Protein AF-A0A550BZ30-F1 (afdb_monomer)

Nearest PDB structures (foldseek):
  5jbs-assembly1_B  TM=4.551E-01  e=7.049E+00  Brucella suis 1330
  8jmy-assembly1_B  TM=2.680E-01  e=3.507E+00  Mycobacterium tuberculosis

Sequence (151 aa):
MQATFLGNLKSFSHLWVDNRRHGAATATRGFSARFAYVDDRIPSQIDYLFEAQQCIPGVTGRVLRHSFALVSRFLSDQNVASLSLPWDLWATDLGVRTWRATALAPMEVVSVERLTGHFVLAPMTVTGLDLWITIAYDCEAPENDSMVDDM

Solvent-accessible surface area (backbone atoms only — not comparable to full-atom values): 8772 Å² total; per-residue (Å²): 136,85,84,80,84,84,56,50,77,44,80,41,39,55,51,76,51,94,94,38,71,44,14,7,51,79,24,87,88,4,42,93,34,14,38,29,19,39,75,93,66,42,53,25,38,28,48,40,32,38,38,42,37,33,71,47,87,95,42,89,91,47,68,50,76,48,56,33,28,36,31,28,36,61,41,84,42,72,77,55,73,69,54,89,51,89,57,65,86,41,20,83,83,55,43,41,48,77,33,46,50,94,43,58,42,79,74,43,83,42,54,46,86,45,57,42,72,36,41,47,79,44,81,49,72,56,100,87,42,57,30,29,37,37,34,52,64,54,74,70,70,81,68,83,76,74,79,78,77,88,125

Radius of gyration: 19.72 Å; Cα contacts (8 Å, |Δi|>4): 297; chains: 1; bounding box: 75×28×56 Å

Organism: NCBI:txid97359

pLDDT: mean 84.75, std 15.21, range [37.19, 98.12]

Structure (mmCIF, N/CA/C/O backbone):
data_AF-A0A550BZ30-F1
#
_entry.id   AF-A0A550BZ30-F1
#
loop_
_atom_site.group_PDB
_atom_site.id
_atom_site.type_symbol
_atom_site.label_atom_id
_atom_site.label_alt_id
_atom_site.label_comp_id
_atom_site.label_asym_id
_atom_site.label_entity_id
_atom_site.label_seq_id
_atom_site.pdbx_PDB_ins_code
_atom_site.Cartn_x
_atom_site.Cartn_y
_atom_site.Cartn_z
_atom_site.occupancy
_atom_site.B_iso_or_equiv
_atom_site.auth_seq_id
_atom_site.auth_comp_id
_atom_site.auth_asym_id
_atom_site.auth_atom_id
_atom_site.pdbx_PDB_model_num
ATOM 1 N N . MET A 1 1 ? 28.504 -10.570 -1.048 1.00 43.47 1 MET A N 1
ATOM 2 C CA . MET A 1 1 ? 28.737 -10.136 -2.441 1.00 43.47 1 MET A CA 1
ATOM 3 C C . MET A 1 1 ? 27.609 -9.179 -2.789 1.00 43.47 1 MET A C 1
ATOM 5 O O . MET A 1 1 ? 26.466 -9.609 -2.797 1.00 43.47 1 MET A O 1
ATOM 9 N N . GLN A 1 2 ? 27.886 -7.881 -2.906 1.00 50.34 2 GLN A N 1
ATOM 10 C CA . GLN A 1 2 ? 26.857 -6.868 -3.160 1.00 50.34 2 GLN A CA 1
ATOM 11 C C . GLN A 1 2 ? 26.745 -6.686 -4.676 1.00 50.34 2 GLN A C 1
ATOM 13 O O . GLN A 1 2 ? 27.725 -6.325 -5.321 1.00 50.34 2 GLN A O 1
ATOM 18 N N . ALA A 1 3 ? 25.592 -7.018 -5.254 1.00 63.25 3 ALA A N 1
ATOM 19 C CA . ALA A 1 3 ? 25.328 -6.760 -6.664 1.00 63.25 3 ALA A CA 1
ATOM 20 C C . ALA A 1 3 ? 24.942 -5.285 -6.829 1.00 63.25 3 ALA A C 1
ATOM 22 O O . ALA A 1 3 ? 24.020 -4.806 -6.169 1.00 63.25 3 ALA A O 1
ATOM 23 N N . THR A 1 4 ? 25.653 -4.562 -7.692 1.00 73.25 4 THR A N 1
ATOM 24 C CA . THR A 1 4 ? 25.352 -3.161 -8.004 1.00 73.25 4 THR A CA 1
ATOM 25 C C . THR A 1 4 ? 24.398 -3.108 -9.190 1.00 73.25 4 THR A C 1
ATOM 27 O O . THR A 1 4 ? 24.704 -3.634 -10.259 1.00 73.25 4 THR A O 1
ATOM 30 N N . PHE A 1 5 ? 23.245 -2.461 -9.019 1.00 75.56 5 PHE A N 1
ATOM 31 C CA . PHE A 1 5 ? 22.337 -2.188 -10.129 1.00 75.56 5 PHE A CA 1
ATOM 32 C C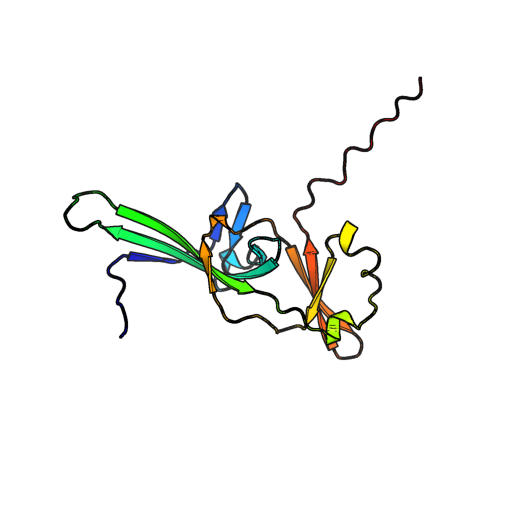 . PHE A 1 5 ? 22.949 -1.124 -11.052 1.00 75.56 5 PHE A C 1
ATOM 34 O O . PHE A 1 5 ? 23.198 0.005 -10.634 1.00 75.56 5 PHE A O 1
ATOM 41 N N . LEU A 1 6 ? 23.196 -1.494 -12.309 1.00 77.56 6 LEU A N 1
ATOM 42 C CA . LEU A 1 6 ? 23.676 -0.605 -13.368 1.00 77.56 6 LEU A CA 1
ATOM 43 C C . LEU A 1 6 ? 22.480 -0.141 -14.208 1.00 77.56 6 LEU A C 1
ATOM 45 O O . LEU A 1 6 ? 22.213 -0.662 -15.290 1.00 77.56 6 LEU A O 1
ATOM 49 N N . GLY A 1 7 ? 21.731 0.820 -13.678 1.00 84.19 7 GLY A N 1
ATOM 50 C CA . GLY A 1 7 ? 20.579 1.418 -14.343 1.00 84.19 7 GLY A CA 1
ATOM 51 C C . GLY A 1 7 ? 20.130 2.699 -13.649 1.00 84.19 7 GLY A C 1
ATOM 52 O O . GLY A 1 7 ? 20.728 3.131 -12.665 1.00 84.19 7 GLY A O 1
ATOM 53 N N . ASN A 1 8 ? 19.067 3.311 -14.163 1.00 89.62 8 ASN A N 1
ATOM 54 C CA . ASN A 1 8 ? 18.482 4.507 -13.565 1.00 89.62 8 ASN A CA 1
ATOM 55 C C . ASN A 1 8 ? 17.322 4.116 -12.654 1.00 89.62 8 ASN A C 1
ATOM 57 O O . ASN A 1 8 ? 16.485 3.298 -13.032 1.00 89.62 8 ASN A O 1
ATOM 61 N N . LEU A 1 9 ? 17.248 4.732 -11.478 1.00 92.75 9 LEU A N 1
ATOM 62 C CA . LEU A 1 9 ? 16.135 4.569 -10.551 1.00 92.75 9 LEU A CA 1
ATOM 63 C C . LEU A 1 9 ? 15.444 5.916 -10.367 1.00 92.75 9 LEU A C 1
ATOM 65 O O . LEU A 1 9 ? 16.084 6.903 -10.003 1.00 92.75 9 LEU A O 1
ATOM 69 N N . LYS A 1 10 ? 14.135 5.959 -10.604 1.00 94.94 10 LYS A N 1
ATOM 70 C CA . LYS A 1 10 ? 13.317 7.148 -10.370 1.00 94.94 10 LYS A CA 1
ATOM 71 C C . LYS A 1 10 ? 12.325 6.875 -9.251 1.00 94.94 10 LYS A C 1
ATOM 73 O O . LYS A 1 10 ? 11.590 5.897 -9.325 1.00 94.94 10 LYS A O 1
ATOM 78 N N . SER A 1 11 ? 12.287 7.742 -8.242 1.00 96.44 11 SER A N 1
ATOM 79 C CA . SER A 1 11 ? 11.267 7.702 -7.194 1.00 96.44 11 SER A CA 1
ATOM 80 C C . SER A 1 11 ? 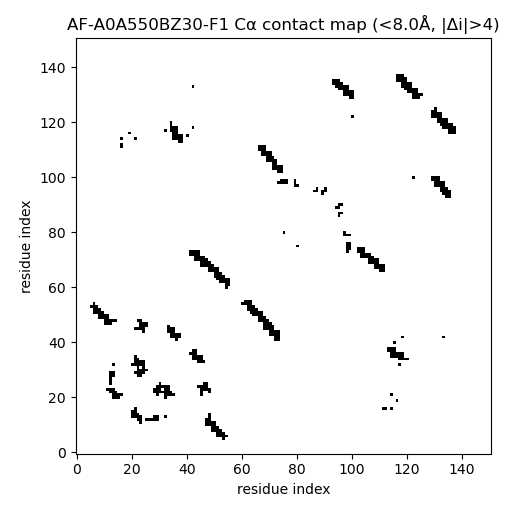10.022 8.485 -7.601 1.00 96.44 11 SER A C 1
ATOM 82 O O . SER A 1 11 ? 10.093 9.493 -8.312 1.00 96.44 11 SER A O 1
ATOM 84 N N . PHE A 1 12 ? 8.866 8.024 -7.133 1.00 97.06 12 PHE A N 1
ATOM 85 C CA . PHE A 1 12 ? 7.581 8.662 -7.382 1.00 97.06 12 PHE A CA 1
ATOM 86 C C . PHE A 1 12 ? 6.868 8.955 -6.070 1.00 97.06 12 PHE A C 1
ATOM 88 O O . PHE A 1 12 ? 6.904 8.170 -5.129 1.00 97.06 12 PHE A O 1
ATOM 95 N N . SER A 1 13 ? 6.171 10.091 -6.026 1.00 97.12 13 SER A N 1
ATOM 96 C CA . SER A 1 13 ? 5.250 10.362 -4.918 1.00 97.12 13 SER A CA 1
ATOM 97 C C . SER A 1 13 ? 3.985 9.515 -5.013 1.00 97.12 13 SER A C 1
ATOM 99 O O . SER A 1 13 ? 3.397 9.182 -3.994 1.00 97.12 13 SER A O 1
ATOM 101 N N . HIS A 1 14 ? 3.556 9.187 -6.230 1.00 97.00 14 HIS A N 1
ATOM 102 C CA . HIS A 1 14 ? 2.401 8.349 -6.511 1.00 97.00 14 HIS A CA 1
ATOM 103 C C . HIS A 1 14 ? 2.506 7.761 -7.920 1.00 97.00 14 HIS A C 1
ATOM 105 O O . HIS A 1 14 ? 3.186 8.327 -8.779 1.00 97.00 14 HIS A O 1
ATOM 111 N N . LEU A 1 15 ? 1.803 6.657 -8.144 1.00 95.81 15 LEU A N 1
ATOM 112 C CA . LEU A 1 15 ? 1.610 5.999 -9.431 1.00 95.81 15 LEU A CA 1
ATOM 113 C C . LEU A 1 15 ? 0.126 5.668 -9.612 1.00 95.81 15 LEU A C 1
ATOM 115 O O . LEU A 1 15 ? -0.618 5.578 -8.636 1.00 95.81 15 LEU A O 1
ATOM 119 N N . TRP A 1 16 ? -0.298 5.506 -10.862 1.00 94.81 16 TRP A N 1
ATOM 120 C CA . TRP A 1 16 ? -1.631 5.015 -11.197 1.00 94.81 16 TRP A CA 1
ATOM 121 C C . TRP A 1 16 ? -1.523 3.565 -11.665 1.00 94.81 16 TRP A C 1
ATOM 123 O O . TRP A 1 16 ? -0.754 3.284 -12.581 1.00 94.81 16 TRP A O 1
ATOM 133 N N . VAL A 1 17 ? -2.276 2.671 -11.031 1.00 91.56 17 VAL A N 1
ATOM 134 C CA . VAL A 1 17 ? -2.373 1.240 -11.358 1.00 91.56 17 VAL A CA 1
ATOM 135 C C . VAL A 1 17 ? -3.857 0.903 -11.397 1.00 91.56 17 VAL A C 1
ATOM 137 O O . VAL A 1 17 ? -4.582 1.292 -10.487 1.00 91.56 17 VAL A O 1
ATOM 140 N N . ASP A 1 18 ? -4.338 0.280 -12.473 1.00 88.69 18 ASP A N 1
ATOM 141 C CA . ASP A 1 18 ? -5.756 -0.080 -12.652 1.00 88.69 18 ASP A CA 1
ATOM 142 C C . ASP A 1 18 ? -6.736 1.055 -12.315 1.00 88.69 18 ASP A C 1
ATOM 144 O O . ASP A 1 18 ? -7.699 0.891 -11.562 1.00 88.69 18 ASP A O 1
ATOM 148 N N . ASN A 1 19 ? -6.444 2.245 -12.854 1.00 89.56 19 ASN A N 1
ATOM 149 C CA . ASN A 1 19 ? -7.199 3.484 -12.644 1.00 89.56 19 ASN A CA 1
ATOM 150 C C . ASN A 1 19 ? -7.317 3.928 -11.168 1.00 89.56 19 ASN A C 1
ATOM 152 O O . ASN A 1 19 ? -8.170 4.744 -10.819 1.00 89.56 19 ASN A O 1
ATOM 156 N N . ARG A 1 20 ? -6.441 3.425 -10.293 1.00 91.94 20 ARG A N 1
ATOM 157 C CA . ARG A 1 20 ? -6.341 3.800 -8.880 1.00 91.94 20 ARG A CA 1
ATOM 158 C C . ARG A 1 20 ? -4.996 4.451 -8.607 1.00 91.94 20 ARG A C 1
ATOM 160 O O . ARG A 1 20 ? -3.954 4.018 -9.093 1.00 91.94 20 ARG A O 1
ATOM 167 N N . ARG A 1 21 ? -5.014 5.519 -7.818 1.00 95.19 21 ARG A N 1
ATOM 168 C CA . ARG A 1 21 ? -3.802 6.227 -7.411 1.00 95.19 21 ARG A CA 1
ATOM 169 C C . ARG A 1 21 ? -3.236 5.577 -6.159 1.00 95.19 21 ARG A C 1
ATOM 171 O O . ARG A 1 21 ? -3.866 5.674 -5.120 1.00 95.19 21 ARG A O 1
ATOM 178 N N . HIS A 1 22 ? -2.026 5.045 -6.245 1.00 96.62 22 HIS A N 1
ATOM 179 C CA . HIS A 1 22 ? -1.249 4.552 -5.111 1.00 96.62 22 HIS A CA 1
ATOM 180 C C . HIS A 1 22 ? -0.136 5.542 -4.780 1.00 96.62 22 HIS A C 1
ATOM 182 O O . HIS A 1 22 ? 0.545 6.043 -5.674 1.00 96.62 22 HIS A O 1
ATOM 188 N N . GLY A 1 23 ? 0.043 5.865 -3.505 1.00 97.00 23 GLY A N 1
ATOM 189 C CA . GLY A 1 23 ? 0.975 6.887 -3.040 1.00 97.00 23 GLY A CA 1
ATOM 190 C C . GLY A 1 23 ? 2.062 6.334 -2.130 1.00 97.00 23 GLY A C 1
ATOM 191 O O . GLY A 1 23 ? 1.863 5.342 -1.448 1.00 97.00 23 GLY A O 1
ATOM 192 N N . ALA A 1 24 ? 3.219 6.990 -2.100 1.00 97.81 24 ALA A N 1
ATOM 193 C CA . ALA A 1 24 ? 4.290 6.657 -1.167 1.00 97.81 24 ALA A CA 1
ATOM 194 C C . ALA A 1 24 ? 4.094 7.399 0.166 1.00 97.81 24 ALA A C 1
ATOM 196 O O . ALA A 1 24 ? 3.908 8.621 0.176 1.00 97.81 24 ALA A O 1
ATOM 197 N N . ALA A 1 25 ? 4.193 6.687 1.290 1.00 96.75 25 ALA A N 1
ATOM 198 C CA . ALA A 1 25 ? 4.098 7.237 2.643 1.00 96.75 25 ALA A CA 1
ATOM 199 C C . ALA A 1 25 ? 5.167 8.301 2.914 1.00 96.75 25 ALA A C 1
ATOM 201 O O . ALA A 1 25 ? 4.928 9.270 3.630 1.00 96.75 25 ALA A O 1
ATOM 202 N N . THR A 1 26 ? 6.338 8.146 2.302 1.00 95.56 26 THR A N 1
ATOM 203 C CA . THR A 1 26 ? 7.474 9.059 2.462 1.00 95.56 26 THR A CA 1
ATOM 204 C C . THR A 1 26 ? 7.365 10.339 1.633 1.00 95.56 26 THR A C 1
ATOM 206 O O . THR A 1 26 ? 8.185 11.242 1.785 1.00 95.56 26 THR A O 1
ATOM 209 N N . ALA A 1 27 ? 6.346 10.462 0.777 1.00 94.81 27 ALA A N 1
ATOM 210 C CA . ALA A 1 27 ? 6.137 11.634 -0.060 1.00 94.81 27 ALA A CA 1
ATOM 211 C C . ALA A 1 27 ? 4.883 12.408 0.361 1.00 94.81 27 ALA A C 1
ATOM 213 O O . ALA A 1 27 ? 3.782 11.863 0.386 1.00 94.81 27 ALA A O 1
ATOM 214 N N . THR A 1 28 ? 4.998 13.727 0.552 1.00 92.69 28 THR A N 1
ATOM 215 C CA . THR A 1 28 ? 3.861 14.595 0.921 1.00 92.69 28 THR A CA 1
ATOM 216 C C . THR A 1 28 ? 2.676 14.457 -0.040 1.00 92.69 28 THR A C 1
ATOM 218 O O . THR A 1 28 ? 1.529 14.388 0.385 1.00 92.69 28 THR A O 1
ATOM 221 N N . ARG A 1 29 ? 2.945 14.361 -1.351 1.00 92.19 29 ARG A N 1
ATOM 222 C CA . ARG A 1 29 ? 1.906 14.184 -2.381 1.00 92.19 29 ARG A CA 1
ATOM 223 C C . ARG A 1 29 ? 1.393 12.743 -2.497 1.00 92.19 29 ARG A C 1
ATOM 225 O O . ARG A 1 29 ? 0.400 12.527 -3.178 1.00 92.19 29 ARG A O 1
ATOM 2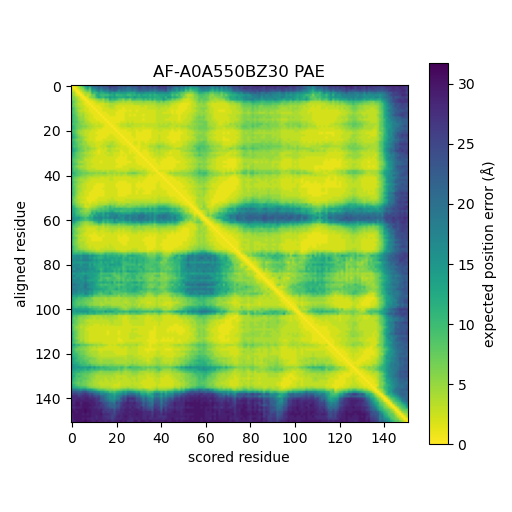32 N N . GLY A 1 30 ? 2.063 11.765 -1.896 1.00 92.94 30 GLY A N 1
ATOM 233 C CA . GLY A 1 30 ? 1.646 10.359 -1.868 1.00 92.94 30 GLY A CA 1
ATOM 234 C C . GLY A 1 30 ? 0.886 9.969 -0.608 1.00 92.94 30 GLY A C 1
ATOM 235 O O . GLY A 1 30 ? 0.108 9.021 -0.621 1.00 92.94 30 GLY A O 1
ATOM 236 N N . PHE A 1 31 ? 1.075 10.732 0.467 1.00 93.56 31 PHE A N 1
ATOM 237 C CA . PHE A 1 31 ? 0.701 10.344 1.820 1.00 93.56 31 PHE A CA 1
ATOM 238 C C . PHE A 1 31 ? -0.758 9.901 1.981 1.00 93.56 31 PHE A C 1
ATOM 240 O O . PHE A 1 31 ? -1.019 8.944 2.705 1.00 93.56 31 PHE A O 1
ATOM 247 N N . SER A 1 32 ? -1.710 10.557 1.313 1.00 93.25 32 SER A N 1
ATOM 248 C CA . SER A 1 32 ? -3.141 10.243 1.438 1.00 93.25 32 SER A CA 1
ATOM 249 C C . SER A 1 32 ? -3.558 8.926 0.776 1.00 93.25 32 SER A C 1
ATOM 251 O O . SER A 1 32 ? -4.633 8.427 1.075 1.00 93.25 32 SER A O 1
ATOM 253 N N . ALA A 1 33 ? -2.736 8.370 -0.116 1.00 94.81 33 ALA A N 1
ATOM 254 C CA . ALA A 1 33 ? -3.021 7.148 -0.872 1.00 94.81 33 ALA A CA 1
ATOM 255 C C . ALA A 1 33 ? -2.006 6.032 -0.564 1.00 94.81 33 ALA A C 1
ATOM 257 O O . ALA A 1 33 ? -1.694 5.201 -1.411 1.00 94.81 33 ALA A O 1
ATOM 258 N N . ARG A 1 34 ? -1.426 6.054 0.642 1.00 96.69 34 ARG A N 1
ATOM 259 C CA . ARG A 1 34 ? -0.323 5.162 1.035 1.00 96.69 34 ARG A CA 1
ATOM 260 C C . ARG A 1 34 ? -0.741 3.771 1.498 1.00 96.69 34 ARG A C 1
ATOM 262 O O . ARG A 1 34 ? 0.126 2.947 1.760 1.00 96.69 34 ARG A O 1
ATOM 269 N N . PHE A 1 35 ? -2.034 3.529 1.667 1.00 96.69 35 PHE A N 1
ATOM 270 C CA . PHE A 1 35 ? -2.560 2.278 2.199 1.00 96.69 35 PHE A CA 1
ATOM 271 C C . PHE A 1 35 ? -3.293 1.523 1.105 1.00 96.69 35 PHE A C 1
ATOM 273 O O . PHE A 1 35 ? -4.2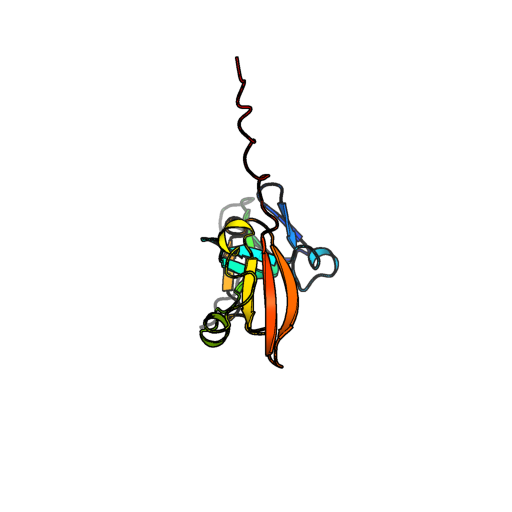70 2.021 0.550 1.00 96.69 35 PHE A O 1
ATOM 280 N N . ALA A 1 36 ? -2.800 0.331 0.802 1.00 95.94 36 ALA A N 1
ATOM 281 C CA . ALA A 1 36 ? -3.336 -0.526 -0.239 1.00 95.94 36 ALA A CA 1
ATOM 282 C C . ALA A 1 36 ? -3.208 -1.984 0.181 1.00 95.94 36 ALA A C 1
ATOM 284 O O . ALA A 1 36 ? -2.420 -2.335 1.066 1.00 95.94 36 ALA A O 1
ATOM 285 N N . TYR A 1 37 ? -3.978 -2.839 -0.467 1.00 95.50 37 TYR A N 1
ATOM 286 C CA . TYR A 1 37 ? -3.816 -4.264 -0.311 1.00 95.50 37 TYR A CA 1
ATOM 287 C C . TYR A 1 37 ? -2.761 -4.810 -1.275 1.00 95.50 37 TYR A C 1
ATOM 289 O O . TYR A 1 37 ? -2.513 -4.249 -2.341 1.00 95.50 37 TYR A O 1
ATOM 297 N N . VAL A 1 38 ? -2.131 -5.911 -0.878 1.00 94.88 38 VAL A N 1
ATOM 298 C CA . VAL A 1 38 ? -1.176 -6.670 -1.690 1.00 94.88 38 VAL A CA 1
ATOM 299 C C . VAL A 1 38 ? -1.643 -8.123 -1.738 1.00 94.88 38 VAL A C 1
ATOM 301 O O . VAL A 1 38 ? -2.010 -8.675 -0.698 1.00 94.88 38 VAL A O 1
ATOM 304 N N . ASP A 1 39 ? -1.608 -8.740 -2.922 1.00 90.62 39 ASP A N 1
ATOM 305 C CA . ASP A 1 39 ? -2.015 -10.138 -3.155 1.00 90.62 39 ASP A CA 1
ATOM 306 C C . ASP A 1 39 ? -3.444 -10.439 -2.652 1.00 90.62 39 ASP A C 1
ATOM 308 O O . ASP A 1 39 ? -4.383 -9.738 -3.030 1.00 90.62 39 ASP A O 1
ATOM 312 N N . ASP A 1 40 ? -3.598 -11.443 -1.775 1.00 87.06 40 ASP A N 1
ATOM 313 C CA . ASP A 1 40 ? -4.832 -11.920 -1.128 1.00 87.06 40 ASP A CA 1
ATOM 314 C C . ASP A 1 40 ? -5.398 -10.918 -0.106 1.00 87.06 40 ASP A C 1
ATOM 316 O O . ASP A 1 40 ? -5.714 -11.241 1.042 1.00 87.06 40 ASP A O 1
ATOM 320 N N . ARG A 1 41 ? -5.496 -9.656 -0.515 1.00 89.31 41 ARG A N 1
ATOM 321 C CA . ARG A 1 41 ? -5.997 -8.539 0.279 1.00 89.31 41 ARG A CA 1
ATOM 322 C C . ARG A 1 41 ? -5.242 -8.318 1.594 1.00 89.31 41 ARG A C 1
ATOM 324 O O . ARG A 1 41 ? -5.842 -8.003 2.625 1.00 89.31 41 ARG A O 1
ATOM 331 N N . ILE A 1 42 ? -3.916 -8.456 1.580 1.00 92.00 42 ILE A N 1
ATOM 332 C CA . ILE A 1 42 ? -3.098 -8.245 2.779 1.00 92.00 42 ILE A CA 1
ATOM 333 C C . ILE A 1 42 ? -2.829 -6.742 2.944 1.00 92.00 42 ILE A C 1
ATOM 335 O O . ILE A 1 42 ? -2.186 -6.142 2.074 1.00 92.00 42 ILE A O 1
ATOM 339 N N . PRO A 1 43 ? -3.324 -6.098 4.021 1.00 94.25 43 PRO A N 1
ATOM 340 C CA . PRO A 1 43 ? -3.189 -4.658 4.174 1.00 94.25 43 PRO A CA 1
ATOM 341 C C . PRO A 1 43 ? -1.732 -4.281 4.379 1.00 94.25 43 PRO A C 1
ATOM 343 O O . PRO A 1 43 ? -1.011 -4.880 5.182 1.00 94.25 43 PRO A O 1
ATOM 346 N N . SER A 1 44 ? -1.306 -3.280 3.622 1.00 95.94 44 SER A N 1
ATOM 347 C CA . SER A 1 44 ? 0.081 -2.857 3.552 1.00 95.94 44 SER A CA 1
ATOM 348 C C . SER A 1 44 ? 0.175 -1.339 3.472 1.00 95.94 44 SER A C 1
ATOM 350 O O . SER A 1 44 ? -0.688 -0.661 2.908 1.00 95.94 44 SER A O 1
ATOM 352 N N . GLN A 1 45 ? 1.248 -0.798 4.037 1.00 97.38 45 GLN A N 1
ATOM 353 C CA . GLN A 1 45 ? 1.672 0.567 3.765 1.00 97.38 45 GLN A CA 1
ATOM 354 C C . GLN A 1 45 ? 2.666 0.553 2.604 1.00 97.38 45 GLN A C 1
ATOM 356 O O . GLN A 1 45 ? 3.607 -0.234 2.597 1.00 97.38 45 GLN A O 1
ATOM 361 N N . ILE A 1 46 ? 2.473 1.443 1.639 1.00 98.12 46 ILE A N 1
ATOM 362 C CA . ILE A 1 46 ? 3.418 1.709 0.560 1.00 98.12 46 ILE A CA 1
ATOM 363 C C . ILE A 1 46 ? 4.405 2.752 1.066 1.00 98.12 46 ILE A C 1
ATOM 365 O O . ILE A 1 46 ? 4.061 3.925 1.205 1.00 98.12 46 ILE A O 1
ATOM 369 N N . ASP A 1 47 ? 5.639 2.350 1.333 1.00 97.81 47 ASP A N 1
ATOM 370 C CA . ASP A 1 47 ? 6.660 3.250 1.864 1.00 97.81 47 ASP A CA 1
ATOM 371 C C . ASP A 1 47 ? 7.331 4.049 0.748 1.00 97.81 47 ASP A C 1
ATOM 373 O O . ASP A 1 47 ? 7.509 5.269 0.859 1.00 97.81 47 ASP A O 1
ATOM 377 N N . TYR A 1 48 ? 7.642 3.366 -0.359 1.00 98.00 48 TYR A N 1
ATOM 378 C CA . TYR A 1 48 ? 8.298 3.942 -1.529 1.00 98.00 48 TYR A CA 1
ATOM 379 C C . TYR A 1 48 ? 7.736 3.383 -2.834 1.00 98.00 48 TYR A C 1
ATOM 381 O O . TYR A 1 48 ? 7.329 2.226 -2.913 1.00 98.00 48 TYR A O 1
ATOM 389 N N . LEU A 1 49 ? 7.786 4.205 -3.881 1.00 98.00 49 LEU A N 1
ATOM 390 C CA . LEU A 1 49 ? 7.439 3.833 -5.250 1.00 98.00 49 LEU A CA 1
ATOM 391 C C . LEU A 1 49 ? 8.604 4.169 -6.172 1.00 98.00 49 LEU A C 1
ATOM 393 O O . LEU A 1 49 ? 9.113 5.296 -6.144 1.00 98.00 49 LEU A O 1
ATOM 397 N N . PHE A 1 50 ? 8.990 3.213 -7.011 1.00 97.31 50 PHE A N 1
ATOM 398 C CA . PHE A 1 50 ? 10.107 3.357 -7.931 1.00 97.31 50 PHE A CA 1
ATOM 399 C C . PHE A 1 50 ? 9.775 2.871 -9.342 1.00 97.31 50 PHE A C 1
ATOM 401 O O . PHE A 1 50 ? 8.955 1.979 -9.537 1.00 97.31 50 PHE A O 1
ATOM 408 N N . GLU A 1 51 ? 10.475 3.433 -10.326 1.00 96.19 51 GLU A N 1
ATOM 409 C CA . GLU A 1 51 ? 10.659 2.845 -11.653 1.00 96.19 51 GLU A CA 1
ATOM 410 C C . GLU A 1 51 ? 12.158 2.637 -11.872 1.00 96.19 51 GLU A C 1
ATOM 412 O O . GLU A 1 51 ? 12.936 3.598 -11.859 1.00 96.19 51 GLU A O 1
ATOM 417 N N . ALA A 1 52 ? 12.561 1.384 -12.064 1.00 94.25 52 ALA A N 1
ATOM 418 C CA . ALA A 1 52 ? 13.887 1.037 -12.546 1.00 94.25 52 ALA A CA 1
ATOM 419 C C . ALA A 1 52 ? 13.891 1.029 -14.074 1.00 94.25 52 ALA A C 1
ATOM 421 O O . ALA A 1 52 ? 12.995 0.474 -14.711 1.00 94.25 52 ALA A O 1
ATOM 422 N N . GLN A 1 53 ? 14.930 1.620 -14.653 1.00 92.88 53 GLN A N 1
ATOM 423 C CA . GLN A 1 53 ? 15.193 1.609 -16.082 1.00 92.88 53 GLN A CA 1
ATOM 424 C C . GLN A 1 53 ? 16.565 1.001 -16.342 1.00 92.88 53 GLN A C 1
ATOM 426 O O . GLN A 1 53 ? 17.569 1.464 -15.797 1.00 92.88 53 GLN A O 1
ATOM 431 N N . GLN A 1 54 ? 16.615 -0.007 -17.205 1.00 89.06 54 GLN A N 1
ATOM 432 C CA . GLN A 1 54 ? 17.854 -0.682 -17.567 1.00 89.06 54 GLN A CA 1
ATOM 433 C C . GLN A 1 54 ? 17.992 -0.756 -19.086 1.00 89.06 54 GLN A C 1
ATOM 435 O O . GLN A 1 54 ? 17.112 -1.262 -19.782 1.00 89.06 54 GLN A O 1
ATOM 440 N N . CYS A 1 55 ? 19.115 -0.267 -19.607 1.00 84.75 5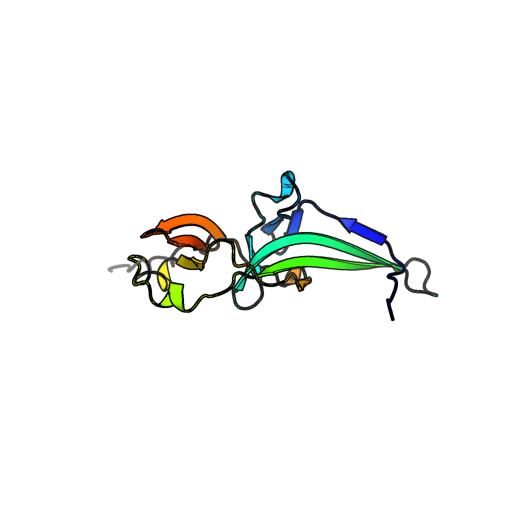5 CYS A N 1
ATOM 441 C CA . CYS A 1 55 ? 19.483 -0.487 -21.002 1.00 84.75 55 CYS A CA 1
ATOM 442 C C . CYS A 1 55 ? 19.922 -1.940 -21.182 1.00 84.75 55 CYS A C 1
ATOM 444 O O . CYS A 1 55 ? 20.708 -2.451 -20.383 1.00 84.75 55 CYS A O 1
ATOM 446 N N . ILE A 1 56 ? 19.449 -2.599 -22.237 1.00 81.56 56 ILE A N 1
ATOM 447 C CA . ILE A 1 56 ? 19.893 -3.958 -22.557 1.00 81.56 56 ILE A CA 1
ATOM 448 C C . ILE A 1 56 ? 21.268 -3.869 -23.238 1.00 81.56 56 ILE A C 1
ATOM 450 O O . ILE A 1 56 ? 21.371 -3.249 -24.302 1.00 81.56 56 ILE A O 1
ATOM 454 N N . PRO A 1 57 ? 22.331 -4.474 -22.669 1.00 78.06 57 PRO A N 1
ATOM 455 C CA . PRO A 1 57 ? 23.643 -4.478 -23.303 1.00 78.06 57 PRO A CA 1
ATOM 456 C C . PRO A 1 57 ? 23.569 -5.075 -24.713 1.00 78.06 57 PRO A C 1
ATOM 458 O O . PRO A 1 57 ? 22.980 -6.133 -24.916 1.00 78.06 57 PRO A O 1
ATOM 461 N N . GLY A 1 58 ? 24.155 -4.389 -25.695 1.00 76.88 58 GLY A N 1
ATOM 462 C CA . GLY A 1 58 ? 24.190 -4.852 -27.087 1.00 76.88 58 GLY A CA 1
ATOM 463 C C . GLY A 1 58 ? 22.921 -4.594 -27.909 1.00 76.88 58 GLY A C 1
ATOM 464 O O . GLY A 1 58 ? 22.921 -4.900 -29.097 1.00 76.88 58 GLY A O 1
ATOM 465 N N . VAL A 1 59 ? 21.866 -3.998 -27.334 1.00 78.56 59 VAL A N 1
ATOM 466 C CA . VAL A 1 59 ? 20.652 -3.613 -28.075 1.00 78.56 59 VAL A CA 1
ATOM 467 C C . VAL A 1 59 ? 20.421 -2.108 -27.951 1.00 78.56 59 VAL A C 1
ATOM 469 O O . VAL A 1 59 ? 19.835 -1.619 -26.984 1.00 78.56 59 VAL A O 1
ATOM 472 N N . THR A 1 60 ? 20.880 -1.356 -28.950 1.00 76.00 60 THR A N 1
ATOM 473 C CA . THR A 1 60 ? 20.717 0.101 -28.999 1.00 76.00 60 THR A CA 1
ATOM 474 C C . THR A 1 60 ? 19.233 0.476 -28.995 1.00 76.00 60 THR A C 1
ATOM 476 O O . THR A 1 60 ? 18.455 -0.019 -29.806 1.00 76.00 60 THR A O 1
ATOM 479 N N . GLY A 1 61 ? 18.836 1.360 -28.076 1.00 73.19 61 GLY A N 1
ATOM 480 C CA . GLY A 1 61 ? 17.480 1.913 -28.007 1.00 73.19 61 GLY A CA 1
ATOM 481 C C . GLY A 1 61 ? 16.446 1.081 -27.238 1.00 73.19 61 GLY A C 1
ATOM 482 O O . GLY A 1 61 ? 15.329 1.561 -27.056 1.00 73.19 61 GLY A O 1
ATOM 483 N N . ARG A 1 62 ? 16.783 -0.118 -26.731 1.00 81.50 62 ARG A N 1
ATOM 484 C CA . ARG A 1 62 ? 15.848 -0.925 -25.924 1.00 81.50 62 ARG A CA 1
ATOM 485 C C . ARG A 1 62 ? 16.111 -0.750 -24.425 1.00 81.50 62 ARG A C 1
ATOM 487 O O . ARG A 1 62 ? 17.136 -1.186 -23.904 1.00 81.50 62 ARG A O 1
ATOM 494 N N . VAL A 1 63 ? 15.154 -0.124 -23.739 1.00 86.25 63 VAL A N 1
ATOM 495 C CA . VAL A 1 63 ? 15.171 0.114 -22.287 1.00 86.25 63 VAL A CA 1
ATOM 496 C C . VAL A 1 63 ? 14.078 -0.726 -21.631 1.00 86.25 63 VAL A C 1
ATOM 498 O O . VAL A 1 63 ? 12.909 -0.602 -21.993 1.00 86.25 63 VAL A O 1
ATOM 501 N N . LEU A 1 64 ? 14.450 -1.569 -20.669 1.00 89.00 64 LEU A N 1
ATOM 502 C CA . LEU A 1 64 ? 13.511 -2.258 -19.785 1.00 89.00 64 LEU A CA 1
ATOM 503 C C . LEU A 1 64 ? 13.065 -1.297 -18.692 1.00 89.00 64 LEU A C 1
ATOM 505 O O . LEU A 1 64 ? 13.901 -0.615 -18.099 1.00 89.00 64 LEU A O 1
ATOM 509 N N . ARG A 1 65 ? 11.758 -1.251 -18.435 1.00 91.88 65 ARG A N 1
ATOM 510 C CA . ARG A 1 65 ? 11.161 -0.458 -17.362 1.00 91.88 65 ARG A CA 1
ATOM 511 C C . ARG A 1 65 ? 10.404 -1.381 -16.433 1.00 91.88 65 ARG A C 1
ATOM 513 O O . ARG A 1 65 ? 9.582 -2.164 -16.897 1.00 91.88 65 ARG A O 1
ATOM 520 N N . HIS A 1 66 ? 10.675 -1.262 -15.143 1.00 93.56 66 HIS A N 1
ATOM 521 C CA . HIS A 1 66 ? 9.975 -2.016 -14.116 1.00 93.56 66 HIS A CA 1
ATOM 522 C C . HIS A 1 66 ? 9.588 -1.087 -12.978 1.00 93.56 66 HIS A C 1
ATOM 524 O O . HIS A 1 66 ? 10.451 -0.490 -12.332 1.00 93.56 66 HIS A O 1
ATOM 530 N N . SER A 1 67 ? 8.286 -0.978 -12.739 1.00 96.25 67 SER A N 1
ATOM 531 C CA . SER A 1 67 ? 7.742 -0.252 -11.601 1.00 96.25 67 SER A CA 1
ATOM 532 C C . SER A 1 67 ? 7.539 -1.209 -10.434 1.00 96.25 67 SER A C 1
ATOM 534 O O . SER A 1 67 ? 6.961 -2.284 -10.590 1.00 96.25 67 SER A O 1
ATOM 536 N N . PHE A 1 68 ? 8.014 -0.822 -9.257 1.00 97.62 68 PHE A N 1
ATOM 537 C CA . PHE A 1 68 ? 7.866 -1.613 -8.040 1.00 97.62 68 PHE A CA 1
ATOM 538 C C . PHE A 1 68 ? 7.647 -0.707 -6.831 1.00 97.62 68 PHE A C 1
ATOM 540 O O . PHE A 1 68 ? 8.026 0.469 -6.821 1.00 97.62 68 PHE A O 1
ATOM 547 N N . ALA A 1 69 ? 7.021 -1.274 -5.811 1.00 98.06 69 ALA A N 1
ATOM 548 C CA . ALA A 1 69 ? 6.804 -0.642 -4.527 1.00 98.06 69 ALA A CA 1
ATOM 549 C C . ALA A 1 69 ? 7.670 -1.319 -3.466 1.00 98.06 69 ALA A C 1
ATOM 551 O O . ALA A 1 69 ? 7.902 -2.529 -3.512 1.00 98.06 69 ALA A O 1
ATOM 552 N N . LEU A 1 70 ? 8.125 -0.524 -2.503 1.00 98.12 70 LEU A N 1
ATOM 553 C CA . LEU A 1 70 ? 8.565 -1.040 -1.218 1.00 98.12 70 LEU A CA 1
ATOM 554 C C . LEU A 1 70 ? 7.400 -0.908 -0.250 1.00 98.12 70 LEU A C 1
ATOM 556 O O . LEU A 1 70 ? 6.885 0.199 -0.064 1.00 98.12 70 LEU A O 1
ATOM 560 N N . VAL A 1 71 ? 6.974 -2.030 0.315 1.00 97.94 71 VAL A N 1
ATOM 561 C CA . VAL A 1 71 ? 5.791 -2.097 1.171 1.00 97.94 71 VAL A CA 1
ATOM 562 C C . VAL A 1 71 ? 6.128 -2.722 2.512 1.00 97.94 71 VAL A C 1
ATOM 564 O O . VAL A 1 71 ? 6.936 -3.645 2.588 1.00 97.94 71 VAL A O 1
ATOM 567 N N . SER A 1 72 ? 5.457 -2.252 3.555 1.00 97.06 72 SER A N 1
ATOM 568 C CA . SER A 1 72 ? 5.479 -2.858 4.881 1.00 97.06 72 SER A CA 1
ATOM 569 C C . SER A 1 72 ? 4.083 -3.396 5.197 1.00 97.06 72 SER A C 1
ATOM 571 O O . SER A 1 72 ? 3.116 -2.632 5.303 1.00 97.06 72 SER A O 1
ATOM 573 N N . ARG A 1 73 ? 3.957 -4.726 5.302 1.00 95.12 73 ARG A N 1
ATOM 574 C CA . ARG A 1 73 ? 2.679 -5.406 5.584 1.00 95.12 73 ARG A CA 1
ATOM 575 C C . ARG A 1 73 ? 2.262 -5.196 7.035 1.00 95.12 73 ARG A C 1
ATOM 577 O O . ARG A 1 73 ? 3.109 -5.113 7.919 1.00 95.12 73 ARG A O 1
ATOM 584 N N . PHE A 1 74 ? 0.966 -5.161 7.302 1.00 92.94 74 PHE A N 1
ATOM 585 C CA . PHE A 1 74 ? 0.463 -5.123 8.671 1.00 92.94 74 PHE A CA 1
ATOM 586 C C . PHE A 1 74 ? 0.623 -6.502 9.314 1.00 92.94 74 PHE A C 1
ATOM 588 O O . PHE A 1 74 ? 0.296 -7.522 8.704 1.00 92.94 74 PHE A O 1
ATOM 595 N N . LEU A 1 75 ? 1.135 -6.544 10.545 1.00 89.12 75 LEU A N 1
ATOM 596 C CA . LEU A 1 75 ? 1.286 -7.797 11.279 1.00 89.12 75 LEU A CA 1
ATOM 597 C C . LEU A 1 75 ? 0.012 -8.107 12.061 1.00 89.12 75 LEU A C 1
ATOM 599 O O . LEU A 1 75 ? -0.439 -7.323 12.898 1.00 89.12 75 LEU A O 1
ATOM 603 N N . SER A 1 76 ? -0.551 -9.283 11.806 1.00 79.44 76 SER A N 1
ATOM 604 C CA . SER A 1 76 ? -1.604 -9.855 12.638 1.00 79.44 76 SER A CA 1
ATOM 605 C C . SER A 1 76 ? -1.018 -10.284 13.983 1.00 79.44 76 SER A C 1
ATOM 607 O O . SER A 1 76 ? -0.074 -11.076 14.022 1.00 79.44 76 SER A O 1
ATOM 609 N N . ASP A 1 77 ? -1.590 -9.792 15.079 1.00 76.25 77 ASP A N 1
ATOM 610 C CA . ASP A 1 77 ? -1.188 -10.157 16.437 1.00 76.25 77 ASP A CA 1
ATOM 611 C C . ASP A 1 77 ? -2.265 -11.030 17.087 1.00 76.25 77 ASP A C 1
ATOM 613 O O . ASP A 1 77 ? -3.434 -10.645 17.146 1.00 76.25 77 ASP A O 1
ATOM 617 N N . GLN A 1 78 ? -1.874 -12.196 17.608 1.00 68.75 78 GLN A N 1
ATOM 618 C CA . GLN A 1 78 ? -2.804 -13.113 18.275 1.00 68.75 78 GLN A CA 1
ATOM 619 C C . GLN A 1 78 ? -3.467 -12.485 19.512 1.00 68.75 78 GLN A C 1
ATOM 621 O O . GLN A 1 78 ? -4.597 -12.833 19.835 1.00 68.75 78 GLN A O 1
ATOM 626 N N . ASN A 1 79 ? -2.809 -11.526 20.171 1.00 72.06 79 ASN A N 1
ATOM 627 C CA . ASN A 1 79 ? -3.386 -10.801 21.307 1.00 72.06 79 ASN A CA 1
ATOM 628 C C . ASN A 1 79 ? -4.457 -9.792 20.884 1.00 72.06 79 ASN A C 1
ATOM 630 O O . ASN A 1 79 ? -5.273 -9.394 21.704 1.00 72.06 79 ASN A O 1
ATOM 634 N N . VAL A 1 80 ? -4.429 -9.331 19.631 1.00 76.19 80 VAL A N 1
ATOM 635 C CA . VAL A 1 80 ? -5.498 -8.485 19.085 1.00 76.19 80 VAL A CA 1
ATOM 636 C C . VAL A 1 80 ? -6.675 -9.358 18.671 1.00 76.19 80 VAL A C 1
ATOM 638 O O . VAL A 1 80 ? -7.811 -8.993 18.932 1.00 76.19 80 VAL A O 1
ATOM 641 N N . ALA A 1 81 ? -6.407 -10.544 18.117 1.00 70.19 81 ALA A N 1
ATOM 642 C CA . ALA A 1 81 ? -7.444 -11.506 17.747 1.00 70.19 81 ALA A CA 1
ATOM 643 C C . ALA A 1 81 ? -8.254 -12.046 18.943 1.00 70.19 81 ALA A C 1
ATOM 645 O O . ALA A 1 81 ? -9.352 -12.555 18.748 1.00 70.19 81 ALA A O 1
ATOM 646 N N . SER A 1 82 ? -7.730 -11.959 20.171 1.00 72.44 82 SER A N 1
ATOM 647 C CA . SER A 1 82 ? -8.456 -12.351 21.387 1.00 72.44 82 SER A CA 1
ATOM 648 C C . SER A 1 82 ? -9.325 -11.236 21.980 1.00 72.44 82 SER A C 1
ATOM 650 O O . SER A 1 82 ? -10.113 -11.502 22.890 1.00 72.44 82 SER A O 1
ATOM 652 N N . LEU A 1 83 ? -9.206 -9.998 21.488 1.00 79.50 83 LEU A N 1
ATOM 653 C CA . LEU A 1 83 ? -10.090 -8.903 21.875 1.00 79.50 83 LEU A CA 1
ATOM 654 C C . LEU A 1 83 ? -11.410 -9.065 21.122 1.00 79.50 83 LEU A C 1
ATOM 656 O O . LEU A 1 83 ? -11.445 -8.889 19.914 1.00 79.50 83 LEU A O 1
ATOM 660 N N . SER A 1 84 ? -12.493 -9.370 21.837 1.00 80.56 84 SER A N 1
ATOM 661 C CA . SER A 1 84 ? -13.842 -9.355 21.263 1.00 80.56 84 SER A CA 1
ATOM 662 C C . SER A 1 84 ? -14.277 -7.904 21.058 1.00 80.56 84 SER A C 1
ATOM 664 O O . SER A 1 84 ? -14.742 -7.250 21.996 1.00 80.56 84 SER A O 1
ATOM 666 N N . LEU A 1 85 ? -14.106 -7.388 19.847 1.00 84.38 85 LEU A N 1
ATOM 667 C CA . LEU A 1 85 ? -14.439 -6.017 19.483 1.00 84.38 85 LEU A CA 1
ATOM 668 C C . LEU A 1 85 ? -15.837 -5.951 18.842 1.00 84.38 85 LEU A C 1
ATOM 670 O O . LEU A 1 85 ? -16.266 -6.892 18.177 1.00 84.38 85 LEU A O 1
ATOM 674 N N . PRO A 1 86 ? -16.583 -4.840 19.004 1.00 80.94 86 PRO A N 1
ATOM 675 C CA . PRO A 1 86 ? -17.973 -4.766 18.539 1.00 80.94 86 PRO A CA 1
ATOM 676 C C . PRO A 1 86 ? -18.153 -4.972 17.027 1.00 80.94 86 PRO A C 1
ATOM 678 O O . PRO A 1 86 ? -19.201 -5.437 16.586 1.00 80.94 86 PRO A O 1
ATOM 681 N N . TRP A 1 87 ? -17.142 -4.619 16.229 1.00 81.88 87 TRP A N 1
ATOM 682 C CA . TRP A 1 87 ? -17.157 -4.772 14.772 1.00 81.88 87 TRP A CA 1
ATOM 683 C C . TRP A 1 87 ? -16.729 -6.159 14.296 1.00 81.88 87 TRP A C 1
ATOM 685 O O . TRP A 1 87 ? -16.844 -6.417 13.104 1.00 81.88 87 TRP A O 1
ATOM 695 N N . ASP A 1 88 ? -16.297 -7.064 15.177 1.00 81.81 88 ASP A N 1
ATOM 696 C CA . ASP A 1 88 ? -15.950 -8.435 14.775 1.00 81.81 88 ASP A CA 1
ATOM 697 C C . ASP A 1 88 ? -17.158 -9.159 14.166 1.00 81.81 88 ASP A C 1
ATOM 699 O O . ASP A 1 88 ? -17.010 -9.945 13.234 1.00 81.81 88 ASP A O 1
ATOM 703 N N . LEU A 1 89 ? -18.366 -8.819 14.633 1.00 78.31 89 LEU A N 1
ATOM 704 C CA . LEU A 1 89 ? -19.636 -9.312 14.091 1.00 78.31 89 LEU A CA 1
ATOM 705 C C . LEU A 1 89 ? -19.884 -8.882 12.638 1.00 78.31 89 LEU A C 1
ATOM 707 O O . LEU A 1 89 ? -20.609 -9.564 11.926 1.00 78.31 89 LEU A O 1
ATOM 711 N N . TRP A 1 90 ? -19.282 -7.773 12.209 1.00 76.06 90 TRP A N 1
ATOM 712 C CA . TRP A 1 90 ? -19.486 -7.149 10.898 1.00 76.06 90 TRP A CA 1
ATOM 713 C C . TRP A 1 90 ? -18.192 -7.090 10.079 1.00 76.06 90 TRP A C 1
ATOM 715 O O . TRP A 1 90 ? -18.129 -6.410 9.057 1.00 76.06 90 TRP A O 1
ATOM 725 N N . ALA A 1 91 ? -17.131 -7.761 10.536 1.00 77.12 91 ALA A N 1
ATOM 726 C CA . ALA A 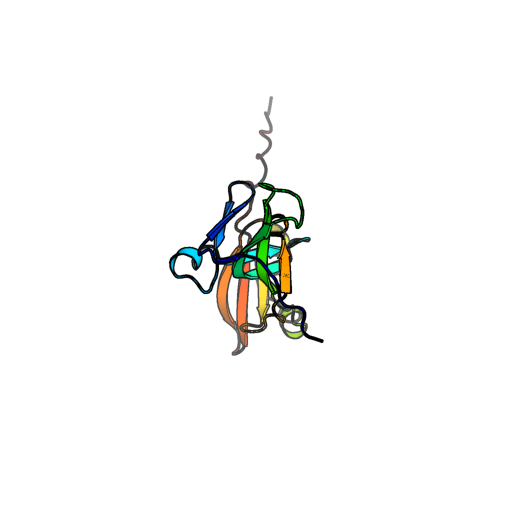1 91 ? -15.802 -7.661 9.943 1.00 77.12 91 ALA A CA 1
ATOM 727 C C . ALA A 1 91 ? -15.793 -8.132 8.483 1.00 77.12 91 ALA A C 1
ATOM 729 O O . ALA A 1 91 ? -15.122 -7.532 7.642 1.00 77.12 91 ALA A O 1
ATOM 730 N N . THR A 1 92 ? -16.569 -9.179 8.188 1.00 73.25 92 THR A N 1
ATOM 731 C CA . THR A 1 92 ? -16.745 -9.715 6.834 1.00 73.25 92 THR A CA 1
ATOM 732 C C . THR A 1 92 ? -17.519 -8.747 5.942 1.00 73.25 92 THR A C 1
ATOM 734 O O . THR A 1 92 ? -17.079 -8.485 4.828 1.00 73.25 92 THR A O 1
ATOM 737 N N . ASP A 1 93 ? -18.612 -8.169 6.448 1.00 77.50 93 ASP A N 1
ATOM 738 C CA . ASP A 1 93 ? -19.534 -7.354 5.645 1.00 77.50 93 ASP A CA 1
ATOM 739 C C . ASP A 1 93 ? -19.001 -5.938 5.395 1.00 77.50 93 ASP A C 1
ATOM 741 O O . ASP A 1 93 ? -19.155 -5.379 4.313 1.00 77.50 93 ASP A O 1
ATOM 745 N N . LEU A 1 94 ? -18.339 -5.347 6.393 1.00 77.38 94 LEU A N 1
ATOM 746 C CA . LEU A 1 94 ? -17.817 -3.979 6.330 1.00 77.38 94 LEU A CA 1
ATOM 747 C C . LEU A 1 94 ? -16.335 -3.921 5.928 1.00 77.38 94 LEU A C 1
ATOM 749 O O . LEU A 1 94 ? -15.759 -2.836 5.833 1.00 77.38 94 LEU A O 1
ATOM 753 N N . GLY A 1 95 ? -15.681 -5.077 5.762 1.00 85.06 95 GLY A N 1
ATOM 754 C CA . GLY A 1 95 ? -14.241 -5.156 5.509 1.00 85.06 95 GLY A CA 1
ATOM 755 C C . GLY A 1 95 ? -13.401 -4.510 6.618 1.00 85.06 95 GLY A C 1
ATOM 756 O O . GLY A 1 95 ? -12.330 -3.955 6.349 1.00 85.06 95 GLY A O 1
ATOM 757 N N . VAL A 1 96 ? -13.902 -4.537 7.857 1.00 88.50 96 VAL A N 1
ATOM 758 C CA . VAL A 1 96 ? -13.258 -3.933 9.028 1.00 88.50 96 VAL A CA 1
ATOM 759 C C . VAL A 1 96 ? -12.364 -4.965 9.699 1.00 88.50 96 VAL A C 1
ATOM 761 O O . VAL A 1 96 ? -12.799 -6.067 10.016 1.00 88.50 96 VAL A O 1
ATOM 764 N N . ARG A 1 97 ? -11.097 -4.618 9.934 1.00 88.81 97 ARG A N 1
ATOM 765 C CA . ARG A 1 97 ? -10.136 -5.491 10.629 1.00 88.81 97 ARG A CA 1
ATOM 766 C C . ARG A 1 97 ? -9.297 -4.691 11.611 1.00 88.81 97 ARG A C 1
ATOM 768 O O . ARG A 1 97 ? -9.062 -3.501 11.402 1.00 88.81 97 ARG A O 1
ATOM 775 N N . THR A 1 98 ? -8.819 -5.351 12.660 1.00 89.88 98 THR A N 1
ATOM 776 C CA . THR A 1 98 ? -8.010 -4.723 13.710 1.00 89.88 98 THR A CA 1
ATOM 777 C C . THR A 1 98 ? -6.594 -5.278 13.727 1.00 89.88 98 THR A C 1
ATOM 779 O O . THR A 1 98 ? -6.363 -6.469 13.532 1.00 89.88 98 THR A O 1
ATOM 782 N N . TRP A 1 99 ? -5.644 -4.388 13.987 1.00 90.12 99 TRP A N 1
ATOM 783 C CA . TRP A 1 99 ? -4.212 -4.649 14.002 1.00 90.12 99 TRP A CA 1
ATOM 784 C C . TRP A 1 99 ? -3.599 -4.011 15.241 1.00 90.12 99 TRP A C 1
ATOM 786 O O . TRP A 1 99 ? -4.117 -3.021 15.766 1.00 90.12 99 TRP A O 1
ATOM 796 N N . ARG A 1 100 ? -2.466 -4.542 15.699 1.00 87.06 100 ARG A N 1
ATOM 797 C CA . ARG A 1 100 ? -1.678 -3.870 16.735 1.00 87.06 100 ARG A CA 1
ATOM 798 C C . ARG A 1 100 ? -1.044 -2.623 16.122 1.00 87.06 100 ARG A C 1
ATOM 800 O O . ARG A 1 100 ? -0.438 -2.705 15.052 1.00 87.06 100 ARG A O 1
ATOM 807 N N . ALA A 1 101 ? -1.168 -1.476 16.788 1.00 83.69 101 ALA A N 1
ATOM 808 C CA . ALA A 1 101 ? -0.532 -0.261 16.302 1.00 83.69 101 ALA A CA 1
ATOM 809 C C . ALA A 1 101 ? 0.994 -0.426 16.250 1.00 83.69 101 ALA A C 1
ATOM 811 O O . ALA A 1 101 ? 1.583 -1.125 17.072 1.00 83.69 101 ALA A O 1
ATOM 812 N N . THR A 1 102 ? 1.640 0.240 15.290 1.00 81.31 102 THR A N 1
ATOM 813 C CA . THR A 1 102 ? 3.107 0.278 15.086 1.00 81.31 102 THR A CA 1
ATOM 814 C C . THR A 1 102 ? 3.782 -1.047 14.714 1.00 81.31 102 THR A C 1
ATOM 816 O O . THR A 1 102 ? 4.990 -1.073 14.494 1.00 81.31 102 THR A O 1
ATOM 819 N N . ALA A 1 103 ? 3.020 -2.132 14.566 1.00 85.06 103 ALA A N 1
ATOM 820 C CA . ALA A 1 103 ? 3.537 -3.435 14.170 1.00 85.06 103 ALA A CA 1
ATOM 821 C C . ALA A 1 103 ? 3.409 -3.627 12.650 1.00 85.06 103 ALA A C 1
ATOM 823 O O . ALA A 1 103 ? 2.429 -4.179 12.145 1.00 85.06 103 ALA A O 1
ATOM 824 N N . LEU A 1 104 ? 4.419 -3.157 11.919 1.00 91.75 104 LEU A N 1
ATOM 825 C CA . LEU A 1 104 ? 4.584 -3.445 10.497 1.00 91.75 104 LEU A CA 1
ATOM 826 C C . LEU A 1 104 ? 5.678 -4.499 10.297 1.00 91.75 104 LEU A C 1
ATOM 828 O O . LEU A 1 104 ? 6.669 -4.540 11.028 1.00 91.75 104 LEU A O 1
ATOM 832 N N . ALA A 1 105 ? 5.485 -5.359 9.305 1.00 93.25 105 ALA A N 1
ATOM 833 C CA . ALA A 1 105 ? 6.468 -6.332 8.867 1.00 93.25 105 ALA A CA 1
ATOM 834 C C . ALA A 1 105 ? 7.691 -5.618 8.270 1.00 93.25 105 ALA A C 1
ATOM 836 O O . ALA A 1 105 ? 7.573 -4.475 7.818 1.00 93.25 105 ALA A O 1
ATOM 837 N N . PRO A 1 106 ? 8.855 -6.291 8.209 1.00 95.25 106 PRO A N 1
ATOM 838 C CA . PRO A 1 106 ? 9.978 -5.797 7.432 1.00 95.25 106 PRO A CA 1
ATOM 839 C C . PRO A 1 106 ? 9.562 -5.480 5.996 1.00 95.25 106 PRO A C 1
ATOM 841 O O . PRO A 1 106 ? 8.755 -6.189 5.394 1.00 95.25 106 PRO A O 1
ATOM 844 N N . MET A 1 107 ? 10.148 -4.414 5.467 1.00 96.31 107 MET A N 1
ATOM 845 C CA . MET A 1 107 ? 9.877 -3.934 4.123 1.00 96.31 107 MET A CA 1
ATOM 846 C C . MET A 1 107 ? 10.218 -4.997 3.075 1.00 96.31 107 MET A C 1
ATOM 848 O O . MET A 1 107 ? 11.300 -5.586 3.105 1.00 96.31 107 MET A O 1
ATOM 852 N N . GLU A 1 108 ? 9.325 -5.188 2.113 1.00 97.06 108 GLU A N 1
ATOM 853 C CA . GLU A 1 108 ? 9.524 -6.085 0.979 1.00 97.06 108 GLU A CA 1
ATOM 854 C C . GLU A 1 108 ? 9.296 -5.372 -0.358 1.00 97.06 108 GLU A C 1
ATOM 856 O O . GLU A 1 108 ? 8.644 -4.329 -0.436 1.00 97.06 108 GLU A O 1
ATOM 861 N N . VAL A 1 109 ? 9.855 -5.946 -1.424 1.00 97.31 109 VAL A N 1
ATOM 862 C CA . VAL A 1 109 ? 9.694 -5.453 -2.795 1.00 97.31 109 VAL A CA 1
ATOM 863 C C . VAL A 1 109 ? 8.515 -6.165 -3.447 1.00 97.31 109 VAL A C 1
ATOM 865 O O . VAL A 1 109 ? 8.499 -7.394 -3.523 1.00 97.31 109 VAL A O 1
ATOM 868 N N . VAL A 1 110 ? 7.571 -5.404 -3.996 1.00 97.31 110 VAL A N 1
ATOM 869 C CA . VAL A 1 110 ? 6.437 -5.945 -4.759 1.00 97.31 110 VAL A CA 1
ATOM 870 C C . VAL A 1 110 ? 6.284 -5.228 -6.098 1.00 97.31 110 VAL A C 1
ATOM 872 O O . VAL A 1 110 ? 6.583 -4.040 -6.215 1.00 97.31 110 VAL A O 1
ATOM 875 N N . SER A 1 111 ? 5.813 -5.941 -7.128 1.00 96.94 111 SER A N 1
ATOM 876 C CA . SER A 1 111 ? 5.370 -5.289 -8.370 1.00 96.94 111 SER A CA 1
ATOM 877 C C . SER A 1 111 ? 4.215 -4.343 -8.051 1.00 96.94 111 SER A C 1
ATOM 879 O O . SER A 1 111 ? 3.343 -4.693 -7.256 1.00 96.94 111 SER A O 1
ATOM 881 N N . VAL A 1 112 ? 4.180 -3.169 -8.685 1.00 96.62 112 VAL A N 1
ATOM 882 C CA . VAL A 1 112 ? 3.055 -2.233 -8.508 1.00 96.62 112 VAL A CA 1
ATOM 883 C C . VAL A 1 112 ? 1.727 -2.825 -8.978 1.00 96.62 112 VAL A C 1
ATOM 885 O O . VAL A 1 112 ? 0.692 -2.456 -8.447 1.00 96.62 112 VAL A O 1
ATOM 888 N N . GLU A 1 113 ? 1.757 -3.784 -9.904 1.00 95.75 113 GLU A N 1
ATOM 889 C CA . GLU A 1 113 ? 0.579 -4.508 -10.411 1.00 95.75 113 GLU A CA 1
ATOM 890 C C . GLU A 1 113 ? -0.058 -5.425 -9.353 1.00 95.75 113 GLU A C 1
ATOM 892 O O . GLU A 1 113 ? -1.189 -5.865 -9.513 1.00 95.75 113 GLU A O 1
ATOM 897 N N . ARG A 1 114 ? 0.658 -5.726 -8.260 1.00 96.06 114 ARG A N 1
ATOM 898 C CA . ARG A 1 114 ? 0.127 -6.508 -7.129 1.00 96.06 114 ARG A CA 1
ATOM 899 C C . ARG A 1 114 ? -0.616 -5.641 -6.113 1.00 96.06 114 ARG A C 1
ATOM 901 O O . ARG A 1 114 ? -1.175 -6.183 -5.161 1.00 96.06 114 ARG A O 1
ATOM 908 N N . LEU A 1 115 ? -0.583 -4.316 -6.277 1.00 95.19 115 LEU A N 1
ATOM 909 C CA . LEU A 1 115 ? -1.316 -3.384 -5.429 1.00 95.19 115 LEU A CA 1
ATOM 910 C C . LEU A 1 115 ? -2.785 -3.385 -5.840 1.00 95.19 115 LEU A C 1
ATOM 912 O O . LEU A 1 115 ? -3.115 -3.144 -6.997 1.00 95.19 115 LEU A O 1
ATOM 916 N N . THR A 1 116 ? -3.669 -3.628 -4.881 1.00 93.19 116 THR A N 1
ATOM 917 C CA . THR A 1 116 ? -5.113 -3.686 -5.106 1.00 93.19 116 THR A CA 1
ATOM 918 C C . THR A 1 116 ? -5.853 -2.889 -4.044 1.00 93.19 116 THR A C 1
ATOM 920 O O . THR A 1 116 ? -5.421 -2.799 -2.896 1.00 93.19 116 THR A O 1
ATOM 923 N N . GLY A 1 117 ? -6.985 -2.294 -4.430 1.00 91.00 117 GLY A N 1
ATOM 924 C CA . GLY A 1 117 ? -7.875 -1.581 -3.514 1.00 91.00 117 GLY A CA 1
ATOM 925 C C . GLY A 1 117 ? -7.199 -0.482 -2.684 1.00 91.00 117 GLY A C 1
ATOM 926 O O . GLY A 1 117 ? -6.042 -0.112 -2.885 1.00 91.00 117 GLY A O 1
ATOM 927 N N . HIS A 1 118 ? -7.964 0.080 -1.759 1.00 93.12 118 HIS A N 1
ATOM 928 C CA . HIS A 1 118 ? -7.478 0.981 -0.720 1.00 93.12 118 HIS A CA 1
ATOM 929 C C . HIS A 1 118 ? -8.221 0.661 0.569 1.00 93.12 118 HIS A C 1
ATOM 931 O O . HIS A 1 118 ? -9.301 0.070 0.550 1.00 93.12 118 HIS A O 1
ATOM 937 N N . PHE A 1 119 ? -7.659 1.089 1.688 1.00 93.75 119 PHE A N 1
ATOM 938 C CA . PHE A 1 119 ? -8.356 1.073 2.962 1.00 93.75 119 PHE A CA 1
ATOM 939 C C . PHE A 1 119 ? -8.043 2.338 3.747 1.00 93.75 119 PHE A C 1
ATOM 941 O O . PHE A 1 119 ? -6.992 2.964 3.582 1.00 93.75 119 PHE A O 1
ATOM 948 N N . VAL A 1 120 ? -8.969 2.707 4.622 1.00 92.81 120 VAL A N 1
ATOM 949 C CA . VAL A 1 120 ? -8.764 3.768 5.601 1.00 92.81 120 VAL A CA 1
ATOM 950 C C . VAL A 1 120 ? -8.151 3.153 6.848 1.00 92.81 120 VAL A C 1
ATOM 952 O O . VAL A 1 120 ? -8.634 2.139 7.344 1.00 92.81 120 VAL A O 1
ATOM 955 N N . LEU A 1 121 ? -7.089 3.776 7.356 1.00 93.94 121 LEU A N 1
ATOM 956 C CA . LEU A 1 121 ? -6.488 3.437 8.639 1.00 93.94 121 LEU A CA 1
ATOM 957 C C . LEU A 1 121 ? -6.970 4.427 9.702 1.00 93.94 121 LEU A C 1
ATOM 959 O O . LEU A 1 121 ? -6.683 5.621 9.603 1.00 93.94 121 LEU A O 1
ATOM 963 N N . ALA A 1 122 ? -7.640 3.929 10.733 1.00 92.12 122 ALA A N 1
ATOM 964 C CA . ALA A 1 122 ? -8.047 4.704 11.895 1.00 92.12 122 ALA A CA 1
ATOM 965 C C . ALA A 1 122 ? -7.280 4.218 13.138 1.00 92.12 122 ALA A C 1
ATOM 967 O O . ALA A 1 122 ? -7.448 3.065 13.546 1.00 92.12 122 ALA A O 1
ATOM 968 N N . PRO A 1 123 ? -6.418 5.051 13.746 1.00 92.62 123 PRO A N 1
ATOM 969 C CA . PRO A 1 123 ? -5.807 4.720 15.025 1.00 92.62 123 PRO A CA 1
ATOM 970 C C . PRO A 1 123 ? -6.827 4.857 16.157 1.00 92.62 123 PRO A C 1
ATOM 972 O O . PRO A 1 123 ? -7.654 5.770 16.153 1.00 92.62 123 PRO A O 1
ATOM 975 N N . MET A 1 124 ? -6.747 3.973 17.145 1.00 90.62 124 MET A N 1
ATOM 976 C CA . MET A 1 124 ? -7.567 4.035 18.349 1.00 90.62 124 MET A CA 1
ATOM 977 C C . MET A 1 124 ? -6.821 3.462 19.553 1.00 90.62 124 MET A C 1
ATOM 979 O O . MET A 1 124 ? -5.866 2.708 19.393 1.00 90.62 124 MET A O 1
ATOM 983 N N . THR A 1 125 ? -7.331 3.728 20.752 1.00 90.12 125 THR A N 1
ATOM 984 C CA . THR A 1 125 ? -6.829 3.115 21.984 1.00 90.12 125 THR A CA 1
ATOM 985 C C . THR A 1 125 ? -7.986 2.433 22.710 1.00 90.12 125 THR A C 1
ATOM 987 O O . THR A 1 125 ? -8.994 3.072 23.009 1.00 90.12 125 THR A O 1
ATOM 990 N N . VAL A 1 126 ? -7.852 1.138 23.004 1.00 86.06 126 VAL A N 1
ATOM 991 C CA . VAL A 1 126 ? -8.846 0.344 23.747 1.00 86.06 126 VAL A CA 1
ATOM 992 C C . VAL A 1 126 ? -8.175 -0.238 24.974 1.00 86.06 126 VAL A C 1
ATOM 994 O O . VAL A 1 126 ? -7.196 -0.968 24.857 1.00 86.06 126 VAL A O 1
ATOM 997 N N . THR A 1 127 ? -8.683 0.068 26.170 1.00 84.12 127 THR A N 1
ATOM 998 C CA . THR A 1 127 ? -8.152 -0.485 27.435 1.00 84.12 127 THR A CA 1
ATOM 999 C C . THR A 1 127 ? -6.630 -0.311 27.605 1.00 84.12 127 THR A C 1
ATOM 1001 O O . THR A 1 127 ? -5.959 -1.164 28.173 1.00 84.12 127 THR A O 1
ATOM 1004 N N . GLY A 1 128 ? -6.070 0.791 27.089 1.00 85.00 128 GLY A N 1
ATOM 1005 C CA . GLY A 1 128 ? -4.626 1.070 27.121 1.00 85.00 128 GLY A CA 1
ATOM 1006 C C . GLY A 1 128 ? -3.796 0.372 26.036 1.00 85.00 128 GLY A C 1
ATOM 1007 O O . GLY A 1 128 ? -2.576 0.503 26.041 1.00 85.00 128 GLY A O 1
ATOM 1008 N N . LEU A 1 129 ? -4.430 -0.349 25.107 1.00 86.62 129 LEU A N 1
ATOM 1009 C CA . LEU A 1 129 ? -3.792 -0.922 23.924 1.00 86.62 129 LEU A CA 1
ATOM 1010 C C . LEU A 1 129 ? -4.024 -0.017 22.718 1.00 86.62 129 LEU A C 1
ATOM 1012 O O . LEU A 1 129 ? -5.171 0.259 22.362 1.00 86.62 129 LEU A O 1
ATOM 1016 N N . ASP A 1 130 ? -2.939 0.395 22.069 1.00 90.75 130 ASP A N 1
ATOM 1017 C CA . ASP A 1 130 ? -3.010 1.125 20.809 1.00 90.75 130 ASP A CA 1
ATOM 1018 C C . ASP A 1 130 ? -3.249 0.151 19.655 1.00 90.75 130 ASP A C 1
ATOM 1020 O O . ASP A 1 130 ? -2.482 -0.786 19.400 1.00 90.75 130 ASP A O 1
ATOM 1024 N N . LEU A 1 131 ? -4.348 0.387 18.952 1.00 90.81 131 LEU A N 1
ATOM 1025 C CA . LEU A 1 131 ? -4.846 -0.442 17.874 1.00 90.81 131 LEU A CA 1
ATOM 1026 C C . LEU A 1 131 ? -5.008 0.389 16.608 1.00 90.81 131 LEU A C 1
ATOM 1028 O O . LEU A 1 131 ? -5.201 1.607 16.616 1.00 90.81 131 LEU A O 1
ATOM 1032 N N . TRP A 1 132 ? -4.957 -0.313 15.494 1.00 92.69 132 TRP A N 1
ATOM 1033 C CA . TRP A 1 132 ? -5.242 0.206 14.175 1.00 92.69 132 TRP A CA 1
ATOM 1034 C C . TRP A 1 132 ? -6.456 -0.518 13.626 1.00 92.69 132 TRP A C 1
ATOM 1036 O O . TRP A 1 132 ? -6.463 -1.743 13.547 1.00 92.69 132 TRP A O 1
ATOM 1046 N N . ILE A 1 133 ? -7.469 0.238 13.224 1.00 91.25 133 ILE A N 1
ATOM 1047 C CA . ILE A 1 133 ? -8.600 -0.287 12.471 1.00 91.25 133 ILE A CA 1
ATOM 1048 C C . ILE A 1 133 ? -8.348 0.002 10.997 1.00 91.25 133 ILE A C 1
ATOM 1050 O O . ILE A 1 133 ? -8.086 1.143 10.618 1.00 91.25 133 ILE A O 1
ATOM 1054 N N . THR A 1 134 ? -8.445 -1.025 10.163 1.00 92.25 134 THR A N 1
ATOM 1055 C CA . THR A 1 134 ? -8.502 -0.874 8.709 1.00 92.25 134 THR A CA 1
ATOM 1056 C C . THR A 1 134 ? -9.931 -1.062 8.247 1.00 92.25 134 THR A C 1
ATOM 1058 O O . THR A 1 134 ? -10.540 -2.069 8.598 1.00 92.25 134 THR A O 1
ATOM 1061 N N . ILE A 1 135 ? -10.433 -0.129 7.448 1.00 91.56 135 ILE A N 1
AT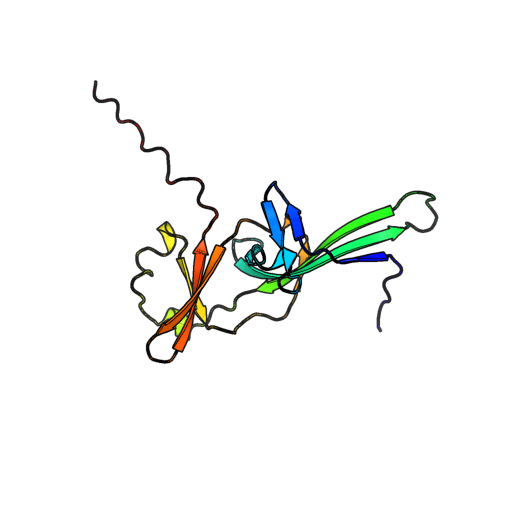OM 1062 C CA . ILE A 1 135 ? -11.764 -0.183 6.842 1.00 91.56 135 ILE A CA 1
ATOM 1063 C C . ILE A 1 135 ? -11.566 -0.239 5.333 1.00 91.56 135 ILE A C 1
ATOM 1065 O O . ILE A 1 135 ? -10.967 0.681 4.766 1.00 91.56 135 ILE A O 1
ATOM 1069 N N . ALA A 1 136 ? -12.019 -1.318 4.698 1.00 90.62 136 ALA A N 1
ATOM 1070 C CA . ALA A 1 136 ? -11.976 -1.461 3.249 1.00 90.62 136 ALA A CA 1
ATOM 1071 C C . ALA A 1 136 ? -12.642 -0.250 2.569 1.00 90.62 136 ALA A C 1
ATOM 1073 O O . ALA A 1 136 ? -13.747 0.151 2.922 1.00 90.62 136 ALA A O 1
ATOM 1074 N N . TYR A 1 137 ? -11.938 0.369 1.621 1.00 83.75 137 TYR A N 1
ATOM 1075 C CA . TYR A 1 137 ? -12.407 1.534 0.859 1.00 83.75 137 TYR A CA 1
ATOM 1076 C C . TYR A 1 137 ? -12.619 1.176 -0.620 1.00 83.75 137 TYR A C 1
ATOM 1078 O O . TYR A 1 137 ? -12.575 2.018 -1.513 1.00 83.75 137 TYR A O 1
ATOM 1086 N N . ASP A 1 138 ? -12.787 -0.112 -0.893 1.00 70.88 138 ASP A N 1
ATOM 1087 C CA . ASP A 1 138 ? -12.929 -0.682 -2.224 1.00 70.88 138 ASP A CA 1
ATOM 1088 C C . ASP A 1 138 ? -14.228 -1.469 -2.385 1.00 70.88 138 ASP A C 1
ATOM 1090 O O . ASP A 1 138 ? -14.316 -2.289 -3.293 1.00 70.88 138 ASP A O 1
ATOM 1094 N N . CYS A 1 139 ? -15.236 -1.190 -1.550 1.00 52.19 139 CYS A N 1
ATOM 1095 C CA . CYS A 1 139 ? -16.598 -1.624 -1.818 1.00 52.19 139 CYS A CA 1
ATOM 1096 C C . CYS A 1 139 ? -17.004 -1.098 -3.201 1.00 52.19 139 CYS A C 1
ATOM 1098 O O . CYS A 1 139 ? -17.382 0.065 -3.364 1.00 52.19 139 CYS A O 1
ATOM 1100 N N . GLU A 1 140 ? -16.951 -1.977 -4.203 1.00 46.72 140 GLU A N 1
ATOM 1101 C CA . GLU A 1 140 ? -18.031 -2.018 -5.178 1.00 46.72 140 GLU A CA 1
ATOM 1102 C C . GLU A 1 140 ? -19.319 -1.962 -4.356 1.00 46.72 140 GLU A C 1
ATOM 1104 O O . GLU A 1 140 ? -19.419 -2.630 -3.323 1.00 46.72 140 GLU A O 1
ATOM 1109 N N . ALA A 1 141 ? -20.195 -1.021 -4.708 1.00 37.19 141 ALA A N 1
ATOM 1110 C CA . ALA A 1 141 ? -21.399 -0.706 -3.952 1.00 37.19 141 ALA A CA 1
ATOM 1111 C C . ALA A 1 141 ? -22.077 -1.989 -3.438 1.00 37.19 141 ALA A C 1
ATOM 1113 O O . ALA A 1 141 ? -22.062 -2.983 -4.172 1.00 37.19 141 ALA A O 1
ATOM 1114 N N . PRO A 1 142 ? -22.656 -1.984 -2.217 1.00 41.97 142 PRO A N 1
ATOM 1115 C CA . PRO A 1 142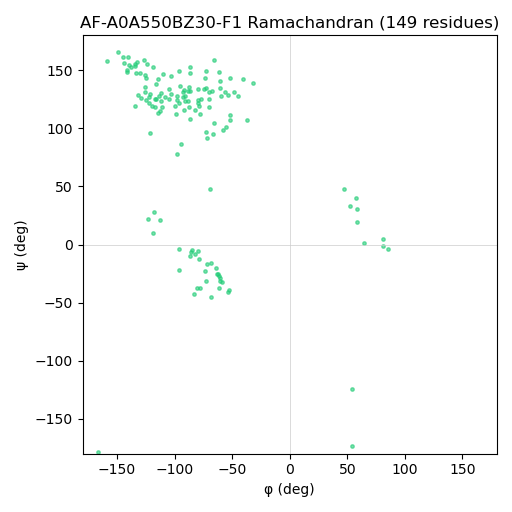 ? -23.460 -3.114 -1.779 1.00 41.97 142 PRO A CA 1
ATOM 1116 C C . PRO A 1 142 ? -24.435 -3.443 -2.906 1.00 41.97 142 PRO A C 1
ATOM 1118 O O . PRO A 1 142 ? -24.994 -2.540 -3.535 1.00 41.97 142 PRO A O 1
ATOM 1121 N N . GLU A 1 143 ? -24.456 -4.733 -3.209 1.00 40.38 143 GLU A N 1
ATOM 1122 C CA . GLU A 1 143 ? -25.123 -5.403 -4.313 1.00 40.38 143 GLU A CA 1
ATOM 1123 C C . GLU A 1 143 ? -26.416 -4.691 -4.714 1.00 40.38 143 GLU A C 1
ATOM 1125 O O . GLU A 1 143 ? -27.169 -4.252 -3.849 1.00 40.38 143 GLU A O 1
ATOM 1130 N N . ASN A 1 144 ? -26.666 -4.577 -6.028 1.00 42.19 144 ASN A N 1
ATOM 1131 C CA . ASN A 1 144 ? -27.984 -4.245 -6.569 1.00 42.19 144 ASN A CA 1
ATOM 1132 C C . ASN A 1 144 ? -29.046 -4.927 -5.700 1.00 42.19 144 ASN A C 1
ATOM 1134 O O . ASN A 1 144 ? -29.200 -6.146 -5.800 1.00 42.19 144 ASN A O 1
ATOM 1138 N N . ASP A 1 145 ? -29.763 -4.147 -4.884 1.00 40.34 145 ASP A N 1
ATOM 1139 C CA . ASP A 1 145 ? -31.019 -4.580 -4.296 1.00 40.34 145 ASP A CA 1
ATOM 1140 C C . ASP A 1 145 ? -31.839 -5.068 -5.483 1.00 40.34 145 ASP A C 1
ATOM 1142 O O . ASP A 1 145 ? -32.234 -4.292 -6.360 1.00 40.34 145 ASP A O 1
ATOM 1146 N N . SER A 1 146 ? -31.984 -6.386 -5.582 1.00 46.78 146 SER A N 1
ATOM 1147 C CA . SER A 1 146 ? -32.846 -7.011 -6.560 1.00 46.78 146 SER A CA 1
ATOM 1148 C C . SER A 1 146 ? -34.199 -6.336 -6.412 1.00 46.78 146 SER A C 1
ATOM 1150 O O . SER A 1 146 ? -34.850 -6.497 -5.379 1.00 46.78 146 SER A O 1
ATOM 1152 N N . MET A 1 147 ? -34.595 -5.553 -7.417 1.00 43.94 147 MET A N 1
ATOM 1153 C CA . MET A 1 147 ? -35.975 -5.124 -7.559 1.00 43.94 147 MET A CA 1
ATOM 1154 C C . MET A 1 147 ? -36.799 -6.402 -7.649 1.00 43.94 147 MET A C 1
ATOM 1156 O O . MET A 1 147 ? -36.846 -7.058 -8.689 1.00 43.94 147 MET A O 1
ATOM 1160 N N . VAL A 1 148 ? -37.375 -6.797 -6.518 1.00 49.28 148 VAL A N 1
ATOM 1161 C CA . VAL A 1 148 ? -38.501 -7.712 -6.483 1.00 49.28 148 VAL A CA 1
ATOM 1162 C C . VAL A 1 148 ? -39.634 -6.922 -7.122 1.00 49.28 148 VAL A C 1
ATOM 1164 O O . VAL A 1 148 ? -40.232 -6.050 -6.496 1.00 49.28 148 VAL A O 1
ATOM 1167 N N . ASP A 1 149 ? -39.812 -7.132 -8.422 1.00 48.47 149 ASP A N 1
ATOM 1168 C CA . ASP A 1 149 ? -40.980 -6.671 -9.157 1.00 48.47 149 ASP A CA 1
ATOM 1169 C C . ASP A 1 149 ? -42.144 -7.556 -8.693 1.00 48.47 149 ASP A C 1
ATOM 1171 O O . ASP A 1 149 ? -42.320 -8.678 -9.170 1.00 48.47 149 ASP A O 1
ATOM 1175 N N . ASP A 1 150 ? -42.860 -7.099 -7.664 1.00 49.12 150 ASP A N 1
ATOM 1176 C CA . ASP A 1 150 ? -44.156 -7.661 -7.290 1.00 49.12 150 ASP A CA 1
ATOM 1177 C C . ASP A 1 150 ? -45.139 -7.355 -8.429 1.00 49.12 150 ASP A C 1
ATOM 1179 O O . ASP A 1 150 ? -45.611 -6.222 -8.574 1.00 49.12 150 ASP A O 1
ATOM 1183 N N . MET A 1 151 ? -45.451 -8.379 -9.229 1.00 47.38 151 MET A N 1
ATOM 1184 C CA . MET A 1 151 ? -46.546 -8.375 -10.201 1.00 47.38 151 MET A CA 1
ATOM 1185 C C . MET A 1 151 ? -47.490 -9.549 -9.957 1.00 47.38 151 MET A C 1
ATOM 1187 O O . MET A 1 151 ? -46.998 -10.694 -9.834 1.00 47.38 151 MET A O 1
#

Mean predicted aligned error: 8.51 Å

Foldseek 3Di:
DDDDDPWDKDWDQWDAEPNDIAGACCH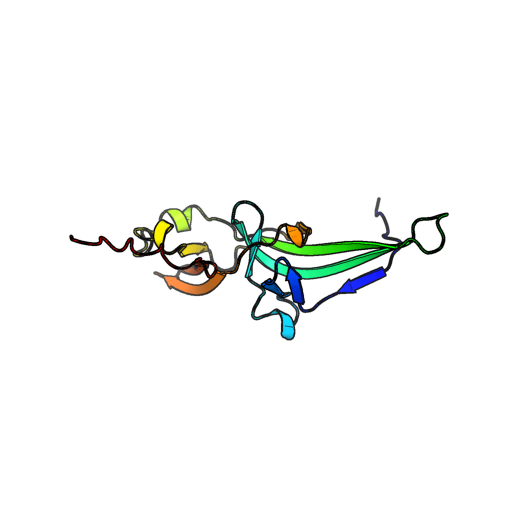PSRNVRQWFAFAPRFIKGFHTKMWTWDDDPPDPPDIDIFIKTWIWTFDADVVLVPDPDPCVVVCVPFVKDKGQPPHTHPIDIGGPNRTHFGWDWDWDADPNTIMIITTTPPDPDPDPPPPPPPD

Secondary structure (DSSP, 8-state):
--PPP-SEEEEESEEEETTEEEE-TTSTTTGGG-EEEETTTEEEEEEEEEEEEEEPTT-TT-EEEEEEEEEEEBPP-HHHHTS--GGGGGHHHHTEEEEETT-BPPPEEEEGGGEE--EEEEEEEETTEEEEEEEE-----S---------